Protein AF-A0A372KIS3-F1 (afdb_monomer)

Secondary structure (DSSP, 8-state):
------------SSSSSTTTTSHHHHHHHHHHSSS-SHHHHHHH--BTT-BHHHHHHHH-S-SEEE--HHHHHHHHHHHHT-TTSHHHHHHHHSSTTTT--B-TT-S--SS---EEEEEE-GGGTT-EEEEEEETTEEEEEEEES----HHHHTTSTTGGGG--

Sequence (164 aa):
MFGNRKFIVSVSTCLVFILLIACSTEENLRRTTSNLTVTSIHDTVIARKTSVKKLKELYGEPYKIETDSQKAIDLFNEINNDEGSINTVLEDNTDYWDTLKVDYSSPIKGLDFEGYYEYRGKGLAGMRVYFFIIKDTVRSYWFYGDITDESVAKKDKYLRQILD

Organism: NCBI:txid2173853

Nearest PDB structures (foldseek):
  7pkn-assembly1_O  TM=3.299E-01  e=5.517E+00  Homo sapiens

Structure (mmCIF, N/CA/C/O backbone):
data_AF-A0A372KIS3-F1
#
_entry.id   AF-A0A372KIS3-F1
#
loop_
_atom_site.group_PDB
_atom_site.id
_atom_site.type_symbol
_atom_site.label_atom_id
_atom_site.label_alt_id
_atom_site.label_comp_id
_atom_site.label_asym_id
_atom_site.label_entity_id
_atom_site.label_seq_id
_atom_site.pdbx_PDB_ins_code
_atom_site.Cartn_x
_atom_site.Cartn_y
_atom_site.Cartn_z
_atom_site.occupancy
_atom_site.B_iso_or_equiv
_atom_site.auth_seq_id
_atom_site.auth_comp_id
_atom_site.auth_asym_id
_atom_site.auth_atom_id
_atom_site.pdbx_PDB_model_num
ATOM 1 N N . MET A 1 1 ? -35.915 75.141 -16.879 1.00 35.75 1 MET A N 1
ATOM 2 C CA . MET A 1 1 ? -36.628 74.667 -15.672 1.00 35.75 1 MET A CA 1
ATOM 3 C C . MET A 1 1 ? -36.637 73.141 -15.707 1.00 35.75 1 MET A C 1
ATOM 5 O O . MET A 1 1 ? -36.675 72.582 -16.792 1.00 35.75 1 MET A O 1
ATOM 9 N N . PHE A 1 2 ? -36.428 72.522 -14.548 1.00 38.22 2 PHE A N 1
ATOM 10 C CA . PHE A 1 2 ? -35.841 71.199 -14.289 1.00 38.22 2 PHE A CA 1
ATOM 11 C C . PHE A 1 2 ? -36.525 69.971 -14.919 1.00 38.22 2 PHE A C 1
ATOM 13 O O . PHE A 1 2 ? -37.739 69.948 -15.076 1.00 38.22 2 PHE A O 1
ATOM 20 N N . GLY A 1 3 ? -35.737 68.914 -15.176 1.00 33.19 3 GLY A N 1
ATOM 21 C CA . GLY A 1 3 ? -36.251 67.606 -15.607 1.00 33.19 3 GLY A CA 1
ATOM 22 C C . GLY A 1 3 ? -35.213 66.480 -15.741 1.00 33.19 3 GLY A C 1
ATOM 23 O O . GLY A 1 3 ? -35.143 65.843 -16.780 1.00 33.19 3 GLY A O 1
ATOM 24 N N . ASN A 1 4 ? -34.380 66.297 -14.712 1.00 39.66 4 ASN A N 1
ATOM 25 C CA . ASN A 1 4 ? -33.603 65.114 -14.293 1.00 39.66 4 ASN A CA 1
ATOM 26 C C . ASN A 1 4 ? -33.208 64.012 -15.307 1.00 39.66 4 ASN A C 1
ATOM 28 O O . ASN A 1 4 ? -34.003 63.176 -15.736 1.00 39.66 4 ASN A O 1
ATOM 32 N N . ARG A 1 5 ? -31.886 63.930 -15.524 1.00 41.03 5 ARG A N 1
ATOM 33 C CA . ARG A 1 5 ? -31.143 62.822 -16.143 1.00 41.03 5 ARG A CA 1
ATOM 34 C C . ARG A 1 5 ? -31.254 61.551 -15.291 1.00 41.03 5 ARG A C 1
ATOM 36 O O . ARG A 1 5 ? -31.007 61.590 -14.088 1.00 41.03 5 ARG A O 1
ATOM 43 N N . LYS A 1 6 ? -31.589 60.422 -15.922 1.00 43.06 6 LYS A N 1
ATOM 44 C CA . LYS A 1 6 ? -31.627 59.101 -15.282 1.00 43.06 6 LYS A CA 1
ATOM 45 C C . LYS A 1 6 ? -30.241 58.441 -15.311 1.00 43.06 6 LYS A C 1
ATOM 47 O O . LYS A 1 6 ? -29.663 58.276 -16.376 1.00 43.06 6 LYS A O 1
ATOM 52 N N . PHE A 1 7 ? -29.776 58.107 -14.107 1.00 37.62 7 PHE A N 1
ATOM 53 C CA . PHE A 1 7 ? -28.866 57.034 -13.682 1.00 37.62 7 PHE A CA 1
ATOM 54 C C . PHE A 1 7 ? -27.643 56.675 -14.544 1.00 37.62 7 PHE A C 1
ATOM 56 O O . PHE A 1 7 ? -27.721 55.998 -15.564 1.00 37.62 7 PHE A O 1
ATOM 63 N N . ILE A 1 8 ? -26.483 57.056 -14.007 1.00 45.38 8 ILE A N 1
ATOM 64 C CA . ILE A 1 8 ? -25.150 56.591 -14.383 1.00 45.38 8 ILE A CA 1
ATOM 65 C C . ILE A 1 8 ? -24.955 55.154 -13.869 1.00 45.38 8 ILE A C 1
ATOM 67 O O . ILE A 1 8 ? -25.034 54.899 -12.672 1.00 45.38 8 ILE A O 1
ATOM 71 N N . VAL A 1 9 ? -24.730 54.247 -14.823 1.00 39.34 9 VAL A N 1
ATOM 72 C CA . VAL A 1 9 ? -23.753 53.143 -14.839 1.00 39.34 9 VAL A CA 1
ATOM 73 C C . VAL A 1 9 ? -23.415 52.514 -13.478 1.00 39.34 9 VAL A C 1
ATOM 75 O O . VAL A 1 9 ? -22.525 52.973 -12.768 1.00 39.34 9 VAL A O 1
ATOM 78 N N . SER A 1 10 ? -24.051 51.383 -13.169 1.00 47.41 10 SER A N 1
ATOM 79 C CA . SER A 1 10 ? -23.513 50.402 -12.223 1.00 47.41 10 SER A CA 1
ATOM 80 C C . SER A 1 10 ? -22.805 49.321 -13.037 1.00 47.41 10 SER A C 1
ATOM 82 O O . SER A 1 10 ? -23.455 48.472 -13.645 1.00 47.41 10 SER A O 1
ATOM 84 N N . VAL A 1 11 ? -21.477 49.403 -13.140 1.00 48.03 11 VAL A N 1
ATOM 85 C CA . VAL A 1 11 ? -20.660 48.392 -13.818 1.00 48.03 11 VAL A CA 1
ATOM 86 C C . VAL A 1 11 ? -19.448 48.062 -12.954 1.00 48.03 11 VAL A C 1
ATOM 88 O O . VAL A 1 11 ? -18.623 48.918 -12.658 1.00 48.03 11 VAL A O 1
ATOM 91 N N . SER A 1 12 ? -19.343 46.765 -12.669 1.00 52.72 12 SER A N 1
ATOM 92 C CA . SER A 1 12 ? -18.104 46.025 -12.429 1.00 52.72 12 SER A CA 1
ATOM 93 C C . SER A 1 12 ? -17.455 46.122 -11.048 1.00 52.72 12 SER A C 1
ATOM 95 O O . SER A 1 12 ? -16.430 46.767 -10.857 1.00 52.72 12 SER A O 1
ATOM 97 N N . THR A 1 13 ? -17.973 45.321 -10.117 1.00 46.09 13 THR A N 1
ATOM 98 C CA . THR A 1 13 ? -17.210 44.809 -8.960 1.00 46.09 13 THR A CA 1
ATOM 99 C C . THR A 1 13 ? -17.552 43.346 -8.641 1.00 46.09 13 THR A C 1
ATOM 101 O O . THR A 1 13 ? -17.564 42.945 -7.485 1.00 46.09 13 THR A O 1
ATOM 104 N N . CYS A 1 14 ? -17.819 42.510 -9.656 1.00 46.06 14 CYS A N 1
ATOM 105 C CA . CYS A 1 14 ? -18.145 41.087 -9.436 1.00 46.06 14 CYS A CA 1
ATOM 106 C C . CYS A 1 14 ? -17.143 40.086 -10.041 1.00 46.06 14 CYS A C 1
ATOM 108 O O . CYS A 1 14 ? -17.378 38.885 -9.968 1.00 46.06 14 CYS A O 1
ATOM 110 N N . LEU A 1 15 ? -16.027 40.538 -10.630 1.00 46.47 15 LEU A N 1
ATOM 111 C CA . LEU A 1 15 ? -15.164 39.660 -11.440 1.00 46.47 15 LEU A CA 1
ATOM 112 C C . LEU A 1 15 ? -13.793 39.304 -10.837 1.00 46.47 15 LEU A C 1
ATOM 114 O O . LEU A 1 15 ? -12.988 38.684 -11.521 1.00 46.47 15 LEU A O 1
ATOM 118 N N . VAL A 1 16 ? -13.502 39.666 -9.581 1.00 48.50 16 VAL A N 1
ATOM 119 C CA . VAL A 1 16 ? -12.167 39.418 -8.983 1.00 48.50 16 VAL A CA 1
ATOM 120 C C . VAL A 1 16 ?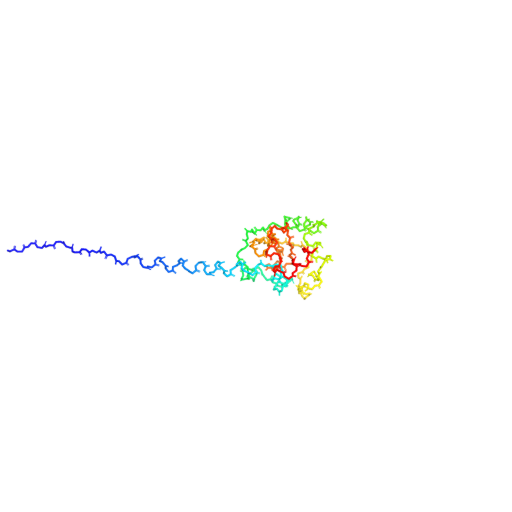 -12.166 38.282 -7.949 1.00 48.50 16 VAL A C 1
ATOM 122 O O . VAL A 1 16 ? -11.128 37.674 -7.711 1.00 48.50 16 VAL A O 1
ATOM 125 N N . PHE A 1 17 ? -13.317 37.894 -7.391 1.00 46.25 17 PHE A N 1
ATOM 126 C CA . PHE A 1 17 ? -13.359 36.851 -6.353 1.00 46.25 17 PHE A CA 1
ATOM 127 C C . PHE A 1 17 ? -13.387 35.406 -6.874 1.00 46.25 17 PHE A C 1
ATOM 129 O O . PHE A 1 17 ? -13.111 34.485 -6.111 1.00 46.25 17 PHE A O 1
ATOM 136 N N . ILE A 1 18 ? -13.663 35.181 -8.162 1.00 50.31 18 ILE A N 1
ATOM 137 C CA . ILE A 1 18 ? -13.774 33.817 -8.714 1.00 50.31 18 ILE A CA 1
ATOM 138 C C . ILE A 1 18 ? -12.390 33.221 -9.054 1.00 50.31 18 ILE A C 1
ATOM 140 O O . ILE A 1 18 ? -12.234 32.005 -9.095 1.00 50.31 18 ILE A O 1
ATOM 144 N N . LEU A 1 19 ? -11.348 34.047 -9.207 1.00 46.94 19 LEU A N 1
ATOM 145 C CA . LEU A 1 19 ? -10.011 33.581 -9.613 1.00 46.94 19 LEU A CA 1
ATOM 146 C C . LEU A 1 19 ? -9.102 33.122 -8.458 1.00 46.94 19 LEU A C 1
ATOM 148 O O . LEU A 1 19 ? -8.054 32.540 -8.720 1.00 46.94 19 LEU A O 1
ATOM 152 N N . LEU A 1 20 ? -9.488 33.317 -7.192 1.00 47.03 20 LEU A N 1
ATOM 153 C CA . LEU A 1 20 ? -8.666 32.892 -6.044 1.00 47.03 20 LEU A CA 1
ATOM 154 C C . LEU A 1 20 ? -8.993 31.485 -5.521 1.00 47.03 20 LEU A C 1
ATOM 156 O O . LEU A 1 20 ? -8.204 30.924 -4.768 1.00 47.03 20 LEU A O 1
ATOM 160 N N . ILE A 1 21 ? -10.113 30.886 -5.936 1.00 52.38 21 ILE A N 1
ATOM 161 C CA . ILE A 1 21 ? -10.495 29.534 -5.490 1.00 52.38 21 ILE A CA 1
ATOM 162 C C . ILE A 1 21 ? -9.910 28.453 -6.417 1.00 52.38 21 ILE A C 1
ATOM 164 O O . ILE A 1 21 ? -9.650 27.342 -5.970 1.00 52.38 21 ILE A O 1
ATOM 168 N N . ALA A 1 22 ? -9.617 28.782 -7.679 1.00 46.16 22 ALA A N 1
ATOM 169 C CA . ALA A 1 22 ? -9.067 27.823 -8.641 1.00 46.16 22 ALA A CA 1
ATOM 170 C C . ALA A 1 22 ? -7.580 27.484 -8.401 1.00 46.16 22 ALA A C 1
ATOM 172 O O . ALA A 1 22 ? -7.135 26.395 -8.749 1.00 46.16 22 ALA A O 1
ATOM 173 N N . CYS A 1 23 ? -6.808 28.377 -7.769 1.00 42.59 23 CYS A N 1
ATOM 174 C CA . CYS A 1 23 ? -5.367 28.164 -7.564 1.00 42.59 23 CYS A CA 1
ATOM 175 C C . CYS A 1 23 ? -5.034 27.300 -6.332 1.00 42.59 23 CYS A C 1
ATOM 177 O O . CYS A 1 23 ? -3.966 26.701 -6.268 1.00 42.59 23 CYS A O 1
ATOM 179 N N . SER A 1 24 ? -5.940 27.190 -5.355 1.00 49.22 24 SER A N 1
ATOM 180 C CA . SER A 1 24 ? -5.726 26.359 -4.158 1.00 49.22 24 SER A CA 1
ATOM 181 C C . SER A 1 24 ? -6.128 24.892 -4.356 1.00 49.22 24 SER A C 1
ATOM 183 O O . SER A 1 24 ? -5.766 24.031 -3.547 1.00 49.22 24 SER A O 1
ATOM 185 N N . THR A 1 25 ? -6.856 24.588 -5.435 1.00 47.12 25 THR A N 1
ATOM 186 C CA . THR A 1 25 ? -7.267 23.220 -5.777 1.00 47.12 25 THR A CA 1
ATOM 187 C C . THR A 1 25 ? -6.145 22.458 -6.484 1.00 47.12 25 THR A C 1
ATOM 189 O O . THR A 1 25 ? -5.926 21.290 -6.175 1.00 47.12 25 THR A O 1
ATOM 192 N N . GLU A 1 26 ? -5.369 23.113 -7.354 1.00 43.06 26 GLU A N 1
ATOM 193 C CA . GLU A 1 26 ? -4.238 22.475 -8.047 1.00 43.06 26 GLU A CA 1
ATOM 194 C C . GLU A 1 26 ? -3.027 22.218 -7.138 1.00 43.06 26 GLU A C 1
ATOM 196 O O . GLU A 1 26 ? -2.374 21.185 -7.284 1.00 43.06 26 GLU A O 1
ATOM 201 N N . GLU A 1 27 ? -2.730 23.092 -6.169 1.00 43.44 27 GLU A N 1
ATOM 202 C CA . GLU A 1 27 ? -1.625 22.862 -5.221 1.00 43.44 27 GLU A CA 1
ATOM 203 C C . GLU A 1 27 ? -1.898 21.691 -4.264 1.00 43.44 27 GLU A C 1
ATOM 205 O O . GLU A 1 27 ? -0.986 20.915 -3.962 1.00 43.44 27 GLU A O 1
ATOM 210 N N . ASN A 1 28 ? -3.151 21.506 -3.833 1.00 40.78 28 ASN A N 1
ATOM 211 C CA . ASN A 1 28 ? -3.536 20.338 -3.037 1.00 40.78 28 ASN A CA 1
ATOM 212 C C . ASN A 1 28 ? -3.557 19.049 -3.871 1.00 40.78 28 ASN A C 1
ATOM 214 O O . ASN A 1 28 ? -3.139 18.009 -3.362 1.00 40.78 28 ASN A O 1
ATOM 218 N N . LEU A 1 29 ? -3.950 19.112 -5.151 1.00 42.53 29 LEU A N 1
ATOM 219 C CA . LEU A 1 29 ? -3.876 17.969 -6.072 1.00 42.53 29 LEU A CA 1
ATOM 220 C C . LEU A 1 29 ? -2.423 17.578 -6.403 1.00 42.53 29 LEU A C 1
ATOM 222 O O . LEU A 1 29 ? -2.093 16.397 -6.491 1.00 42.53 29 LEU A O 1
ATOM 226 N N . ARG A 1 30 ? -1.521 18.558 -6.562 1.00 39.06 30 ARG A N 1
ATOM 227 C CA . ARG A 1 30 ? -0.096 18.309 -6.851 1.00 39.06 30 ARG A CA 1
ATOM 228 C C . ARG A 1 30 ? 0.667 17.722 -5.667 1.00 39.06 30 ARG A C 1
ATOM 230 O O . ARG A 1 30 ? 1.608 16.965 -5.894 1.00 39.06 30 ARG A O 1
ATOM 237 N N . ARG A 1 31 ? 0.272 18.027 -4.425 1.00 39.72 31 ARG A N 1
ATOM 238 C CA . ARG A 1 31 ? 0.863 17.408 -3.224 1.00 39.72 31 ARG A CA 1
ATOM 239 C C . ARG A 1 31 ? 0.395 15.972 -2.979 1.00 39.72 31 ARG A C 1
ATOM 241 O O . ARG A 1 31 ? 1.108 15.228 -2.318 1.00 39.72 31 ARG A O 1
ATOM 248 N N . THR A 1 32 ? -0.761 15.563 -3.501 1.00 42.91 32 THR A N 1
ATOM 249 C CA . THR A 1 32 ? -1.382 14.277 -3.135 1.00 42.91 32 THR A CA 1
ATOM 250 C C . THR A 1 32 ? -0.938 13.083 -3.983 1.00 42.91 32 THR A C 1
ATOM 252 O O . THR A 1 32 ? -1.065 11.954 -3.528 1.00 42.91 32 THR A O 1
ATOM 255 N N . THR A 1 33 ? -0.327 13.278 -5.159 1.00 49.28 33 THR A N 1
ATOM 256 C CA . THR A 1 33 ? 0.113 12.146 -6.008 1.00 49.28 33 THR A CA 1
ATOM 257 C C . THR A 1 33 ? 1.614 11.856 -5.999 1.00 49.28 33 THR A C 1
ATOM 259 O O . THR A 1 33 ? 2.018 10.833 -6.546 1.00 49.28 33 THR A O 1
ATOM 262 N N . SER A 1 34 ? 2.462 12.720 -5.423 1.00 59.69 34 SER A N 1
ATOM 263 C CA . SER A 1 34 ? 3.922 12.507 -5.464 1.00 59.69 34 SER A CA 1
ATOM 264 C C . SER A 1 34 ? 4.417 11.441 -4.489 1.00 59.69 34 SER A C 1
ATOM 266 O O . SER A 1 34 ? 5.495 10.898 -4.699 1.00 59.69 34 SER A O 1
ATOM 268 N N . ASN A 1 35 ? 3.648 11.149 -3.437 1.00 86.31 35 ASN A N 1
ATOM 269 C CA . ASN A 1 35 ? 4.088 10.266 -2.357 1.00 86.31 35 ASN A CA 1
ATOM 270 C C . ASN A 1 35 ? 3.499 8.855 -2.447 1.00 86.31 35 ASN A C 1
ATOM 272 O O . ASN A 1 35 ? 3.941 7.987 -1.713 1.00 86.31 35 ASN A O 1
ATOM 276 N N . LEU A 1 36 ? 2.523 8.583 -3.317 1.00 95.88 36 LEU A N 1
ATOM 277 C CA . LEU A 1 36 ? 1.992 7.227 -3.476 1.00 95.88 36 LEU A CA 1
ATOM 278 C C . LEU A 1 36 ? 2.949 6.388 -4.341 1.00 95.88 36 LEU A C 1
ATOM 280 O O . LEU A 1 36 ? 2.765 6.272 -5.553 1.00 95.88 36 LEU A O 1
ATOM 284 N N . THR A 1 37 ? 3.982 5.840 -3.707 1.00 97.31 37 THR A N 1
ATOM 285 C CA . THR A 1 37 ? 4.947 4.906 -4.305 1.00 97.31 37 THR A CA 1
ATOM 286 C C . THR A 1 37 ? 5.102 3.669 -3.424 1.00 97.31 37 THR A C 1
ATOM 288 O O . THR A 1 37 ? 4.746 3.694 -2.243 1.00 97.31 37 THR A O 1
ATOM 291 N N . VAL A 1 38 ? 5.670 2.597 -3.976 1.00 97.25 38 VAL A N 1
ATOM 292 C CA . VAL A 1 38 ? 5.909 1.334 -3.256 1.00 97.25 38 VAL A CA 1
ATOM 293 C C . VAL A 1 38 ? 6.797 1.559 -2.030 1.00 97.25 38 VAL A C 1
ATOM 295 O O . VAL A 1 38 ? 6.460 1.117 -0.929 1.00 97.25 38 VAL A O 1
ATOM 298 N N . THR A 1 39 ? 7.868 2.342 -2.190 1.00 97.25 39 THR A N 1
ATOM 299 C CA . THR A 1 39 ? 8.767 2.736 -1.093 1.00 97.25 39 THR A CA 1
ATOM 300 C C . THR A 1 39 ? 8.061 3.574 -0.030 1.00 97.25 39 THR A C 1
ATOM 302 O O . THR A 1 39 ? 8.198 3.310 1.160 1.00 97.25 39 THR A O 1
ATOM 305 N N . SER A 1 40 ? 7.278 4.582 -0.422 1.00 97.31 40 SER A N 1
ATOM 306 C CA . SER A 1 40 ? 6.610 5.433 0.568 1.00 97.31 40 SER A CA 1
ATOM 307 C C . SER A 1 40 ? 5.558 4.671 1.375 1.00 97.31 40 SER A C 1
ATOM 309 O O . SER A 1 40 ? 5.417 4.918 2.575 1.00 97.31 40 SER A O 1
ATOM 311 N N . ILE A 1 41 ? 4.839 3.736 0.746 1.00 97.81 41 ILE A N 1
ATOM 312 C CA . ILE A 1 41 ? 3.882 2.857 1.431 1.00 97.81 41 ILE A CA 1
ATOM 313 C C . ILE A 1 41 ? 4.602 2.019 2.482 1.00 97.81 41 ILE A C 1
ATOM 315 O O . ILE A 1 41 ? 4.207 2.052 3.648 1.00 97.81 41 ILE A O 1
ATOM 319 N N . HIS A 1 42 ? 5.705 1.378 2.100 1.00 97.56 42 HIS A N 1
ATOM 320 C CA . HIS A 1 42 ? 6.546 0.614 3.016 1.00 97.56 42 HIS A CA 1
ATOM 321 C C . HIS A 1 42 ? 7.029 1.455 4.211 1.00 97.56 42 HIS A C 1
ATOM 323 O O . HIS A 1 42 ? 6.956 1.047 5.372 1.00 97.56 42 HIS A O 1
ATOM 329 N N . ASP A 1 43 ? 7.487 2.677 3.939 1.00 96.81 43 ASP A N 1
ATOM 330 C CA . ASP A 1 43 ? 8.100 3.520 4.958 1.00 96.81 43 ASP A CA 1
ATOM 331 C C . ASP A 1 43 ? 7.090 4.154 5.919 1.00 96.81 43 ASP A C 1
ATOM 333 O O . ASP A 1 43 ? 7.452 4.475 7.057 1.00 96.81 43 ASP A O 1
ATOM 337 N N . THR A 1 44 ? 5.839 4.347 5.505 1.00 96.56 44 THR A N 1
ATOM 338 C CA . THR A 1 44 ? 4.872 5.152 6.271 1.00 96.56 44 THR A CA 1
ATOM 339 C C . THR A 1 44 ? 3.656 4.379 6.772 1.00 96.56 44 THR A C 1
ATOM 341 O O . THR A 1 44 ? 3.083 4.766 7.796 1.00 96.56 44 THR A O 1
ATOM 344 N N . VAL A 1 45 ? 3.263 3.284 6.117 1.00 97.62 45 VAL A N 1
ATOM 345 C CA . VAL A 1 45 ? 2.117 2.475 6.540 1.00 97.62 45 VAL A CA 1
ATOM 346 C C . VAL A 1 45 ? 2.580 1.420 7.537 1.00 97.62 45 VAL A C 1
ATOM 348 O O . VAL A 1 45 ? 3.393 0.555 7.229 1.00 97.62 45 VAL A O 1
ATOM 351 N N . ILE A 1 46 ? 2.025 1.477 8.747 1.00 97.31 46 ILE A N 1
ATOM 352 C CA . ILE A 1 46 ? 2.233 0.482 9.793 1.00 97.31 46 ILE A CA 1
ATOM 353 C C . ILE A 1 46 ? 0.983 -0.395 9.834 1.00 97.31 46 ILE A C 1
ATOM 355 O O . ILE A 1 46 ? -0.092 0.055 10.252 1.00 97.31 46 ILE A O 1
ATOM 359 N N . ALA A 1 47 ? 1.110 -1.647 9.403 1.00 94.81 47 ALA A N 1
ATOM 360 C CA . ALA A 1 47 ? 0.008 -2.595 9.435 1.00 94.81 47 ALA A CA 1
ATOM 361 C C . ALA A 1 47 ? -0.512 -2.761 10.872 1.00 94.81 47 ALA A C 1
ATOM 363 O O . ALA A 1 47 ? 0.254 -2.808 11.835 1.00 94.81 47 ALA A O 1
ATOM 364 N N . ARG A 1 48 ? -1.836 -2.856 11.003 1.00 94.75 48 ARG A N 1
ATOM 365 C CA . ARG A 1 48 ? -2.613 -2.920 12.252 1.00 94.75 48 ARG A CA 1
ATOM 366 C C . ARG A 1 48 ? -2.586 -1.651 13.114 1.00 94.75 48 ARG A C 1
ATOM 368 O O . ARG A 1 48 ? -3.073 -1.702 14.245 1.00 94.75 48 ARG A O 1
ATOM 375 N N . LYS A 1 49 ? -2.073 -0.532 12.582 1.00 95.69 49 LYS A N 1
ATOM 376 C CA . LYS A 1 49 ? -2.009 0.768 13.274 1.00 95.69 49 LYS A CA 1
ATOM 377 C C . LYS A 1 49 ? -2.408 1.969 12.419 1.00 95.69 49 LYS A C 1
ATOM 379 O O . LYS A 1 49 ? -3.054 2.881 12.929 1.00 95.69 49 LYS A O 1
ATOM 384 N N . THR A 1 50 ? -2.014 2.019 11.148 1.00 97.50 50 THR A N 1
ATOM 385 C CA . THR A 1 50 ? -2.358 3.148 10.274 1.00 97.50 50 THR A CA 1
ATOM 386 C C . THR A 1 50 ? -3.863 3.179 10.030 1.00 97.50 50 THR A C 1
ATOM 388 O O . THR A 1 50 ? -4.413 2.231 9.477 1.00 97.50 50 THR A O 1
ATOM 391 N N . SER A 1 51 ? -4.529 4.265 10.424 1.00 98.00 51 SER A N 1
ATOM 392 C CA . SER A 1 51 ? -5.964 4.436 10.189 1.00 98.00 51 SER A CA 1
ATOM 393 C C . SER A 1 51 ? -6.274 4.816 8.742 1.00 98.00 51 SER A C 1
ATOM 395 O O . SER A 1 51 ? -5.429 5.376 8.037 1.00 98.00 51 SER A O 1
ATOM 397 N N . VAL A 1 52 ? -7.514 4.600 8.310 1.00 98.00 52 VAL A N 1
ATOM 398 C CA . VAL A 1 52 ? -8.018 5.074 7.012 1.00 98.00 52 VAL A CA 1
ATOM 399 C C . VAL A 1 52 ? -7.905 6.591 6.909 1.00 98.00 52 VAL A C 1
ATOM 401 O O . VAL A 1 52 ? -7.484 7.112 5.877 1.00 98.00 52 VAL A O 1
ATOM 404 N N . LYS A 1 53 ? -8.215 7.324 7.987 1.00 98.19 53 LYS A N 1
ATOM 405 C CA . LYS A 1 53 ? -7.994 8.776 8.022 1.00 98.19 53 LYS A CA 1
ATOM 406 C C . LYS A 1 53 ? -6.535 9.112 7.708 1.00 98.19 53 LYS A C 1
ATOM 408 O O . LYS A 1 53 ? -6.277 10.004 6.903 1.00 98.19 53 LYS A O 1
ATOM 413 N N . LYS A 1 54 ? -5.582 8.383 8.301 1.00 97.69 54 LYS A N 1
ATOM 414 C CA . LYS A 1 54 ? -4.162 8.627 8.053 1.00 97.69 54 LYS A CA 1
ATOM 415 C C . LYS A 1 54 ? -3.746 8.264 6.628 1.00 97.69 54 LYS A C 1
ATOM 417 O O . LYS A 1 54 ? -2.964 9.004 6.041 1.00 97.69 54 LYS A O 1
ATOM 422 N N . LEU A 1 55 ? -4.288 7.185 6.058 1.00 96.81 55 LEU A N 1
ATOM 423 C CA . LEU A 1 55 ? -4.088 6.857 4.641 1.00 96.81 55 LEU A CA 1
ATOM 424 C C . LEU A 1 55 ? -4.518 8.013 3.735 1.00 96.81 55 LEU A C 1
ATOM 426 O O . LEU A 1 55 ? -3.764 8.409 2.849 1.00 96.81 55 LEU A O 1
ATOM 430 N N . LYS A 1 56 ? -5.690 8.600 4.000 1.00 96.75 56 LYS A N 1
ATOM 431 C CA . LYS A 1 56 ? -6.197 9.736 3.224 1.00 96.75 56 LYS A CA 1
ATOM 432 C C . LYS A 1 56 ? -5.336 10.987 3.360 1.00 96.75 56 LYS A C 1
ATOM 434 O O . LYS A 1 56 ? -5.121 11.693 2.382 1.00 96.75 56 LYS A O 1
ATOM 439 N N . GLU A 1 57 ? -4.798 11.249 4.550 1.00 95.88 57 GLU A N 1
ATOM 440 C CA . GLU A 1 57 ? -3.832 12.337 4.754 1.00 95.88 57 GLU A CA 1
ATOM 441 C C . GLU A 1 57 ? -2.529 12.124 3.968 1.00 95.88 57 GLU A C 1
ATOM 443 O O . GLU A 1 57 ? -1.938 13.093 3.498 1.00 95.88 57 GLU A O 1
ATOM 448 N N . LEU A 1 58 ? -2.062 10.876 3.851 1.00 94.56 58 LEU A N 1
ATOM 449 C CA . LEU A 1 58 ? -0.811 10.541 3.165 1.00 94.56 58 LEU A CA 1
ATOM 450 C C . LEU A 1 58 ? -0.956 10.555 1.638 1.00 94.56 58 LEU A C 1
ATOM 452 O O . LEU A 1 58 ? -0.053 11.029 0.948 1.00 94.56 58 LEU A O 1
ATOM 456 N N . TYR A 1 59 ? -2.070 10.032 1.122 1.00 95.31 59 TYR A N 1
ATOM 457 C CA . TYR A 1 59 ? -2.211 9.682 -0.296 1.00 95.31 59 TYR A CA 1
ATOM 458 C C . TYR A 1 59 ? -3.439 10.285 -0.986 1.00 95.31 59 TYR A C 1
ATOM 460 O O . TYR A 1 59 ? -3.662 10.035 -2.167 1.00 95.31 59 TYR A O 1
ATOM 468 N N . GLY A 1 60 ? -4.238 11.082 -0.276 1.00 94.81 60 GLY A N 1
ATOM 469 C CA . GLY A 1 60 ? -5.499 11.615 -0.785 1.00 94.81 60 GLY A CA 1
ATOM 470 C C . GLY A 1 60 ? -6.643 10.599 -0.743 1.00 94.81 60 GLY A C 1
ATOM 471 O O . GLY A 1 60 ? -6.585 9.574 -0.059 1.00 94.81 60 GLY A O 1
ATOM 472 N N . GLU A 1 61 ? -7.723 10.896 -1.461 1.00 96.19 61 GLU A N 1
ATOM 473 C CA . GLU A 1 61 ? -8.875 9.995 -1.527 1.00 96.19 61 GLU A CA 1
ATOM 474 C C . GLU A 1 61 ? -8.560 8.739 -2.363 1.00 96.19 61 GLU A C 1
ATOM 476 O O . GLU A 1 61 ? -7.872 8.833 -3.384 1.00 96.19 61 GLU A O 1
ATOM 481 N N . PRO A 1 62 ? -9.060 7.561 -1.951 1.00 97.50 62 PRO A N 1
ATOM 482 C CA . PRO A 1 62 ? -8.923 6.334 -2.724 1.00 97.50 62 PRO A CA 1
ATOM 483 C C . PRO A 1 62 ? -9.670 6.446 -4.054 1.00 97.50 62 PRO A C 1
ATOM 485 O O . PRO A 1 62 ? -10.685 7.132 -4.174 1.00 97.50 62 PRO A O 1
ATOM 488 N N . TYR A 1 63 ? -9.206 5.690 -5.043 1.00 97.62 63 TYR A N 1
ATOM 489 C CA . TYR A 1 63 ? -9.906 5.531 -6.312 1.00 97.62 63 TYR A CA 1
ATOM 490 C C . TYR A 1 63 ? -11.226 4.766 -6.139 1.00 97.62 63 TYR A C 1
ATOM 492 O O . TYR A 1 63 ? -12.237 5.122 -6.742 1.00 97.62 63 TYR A O 1
ATOM 500 N N . LYS A 1 64 ? -11.220 3.718 -5.307 1.00 98.31 64 LYS A N 1
ATOM 501 C CA . LYS A 1 64 ? -12.407 2.925 -4.973 1.00 98.31 64 LYS A CA 1
ATOM 502 C C . LYS A 1 64 ? -12.402 2.583 -3.486 1.00 98.31 64 LYS A C 1
ATOM 504 O O . LYS A 1 64 ? -11.368 2.212 -2.936 1.00 98.31 64 LYS A O 1
ATOM 509 N N . ILE A 1 65 ? -13.576 2.666 -2.869 1.00 98.44 65 ILE A N 1
ATOM 510 C CA . ILE A 1 65 ? -13.854 2.095 -1.550 1.00 98.44 65 ILE A CA 1
ATOM 511 C C . ILE A 1 65 ? -14.830 0.942 -1.764 1.00 98.44 65 ILE A C 1
ATOM 513 O O . ILE A 1 65 ? -15.900 1.140 -2.338 1.00 98.44 65 ILE A O 1
ATOM 517 N N . GLU A 1 66 ? -14.451 -0.254 -1.334 1.00 98.44 66 GLU A N 1
ATOM 518 C CA . GLU A 1 66 ? -15.343 -1.408 -1.240 1.00 98.44 66 GLU A CA 1
ATOM 519 C C . GLU A 1 66 ? -15.575 -1.701 0.241 1.00 98.44 66 GLU A C 1
ATOM 521 O O . GLU A 1 66 ? -14.614 -1.809 0.998 1.00 98.44 66 GLU A O 1
ATOM 526 N N . THR A 1 67 ? -16.836 -1.810 0.648 1.00 97.94 67 THR A N 1
ATOM 527 C CA . THR A 1 67 ? -17.241 -2.043 2.048 1.00 97.94 67 THR A CA 1
ATOM 528 C C . THR A 1 67 ? -17.880 -3.417 2.247 1.00 97.94 67 THR A C 1
ATOM 530 O O . THR A 1 67 ? -18.519 -3.668 3.264 1.00 97.94 67 THR A O 1
ATOM 533 N N . ASP A 1 68 ? -17.800 -4.275 1.233 1.00 98.00 68 ASP A N 1
ATOM 534 C CA . ASP A 1 68 ? -18.253 -5.656 1.295 1.00 98.00 68 ASP A CA 1
ATOM 535 C C . ASP A 1 68 ? -17.095 -6.543 1.766 1.00 98.00 68 ASP A C 1
ATOM 537 O O . ASP A 1 68 ? -16.042 -6.615 1.121 1.00 98.00 68 ASP A O 1
ATOM 541 N N . SER A 1 69 ? -17.294 -7.210 2.903 1.00 97.00 69 SER A N 1
ATOM 542 C CA . SER A 1 69 ? -16.284 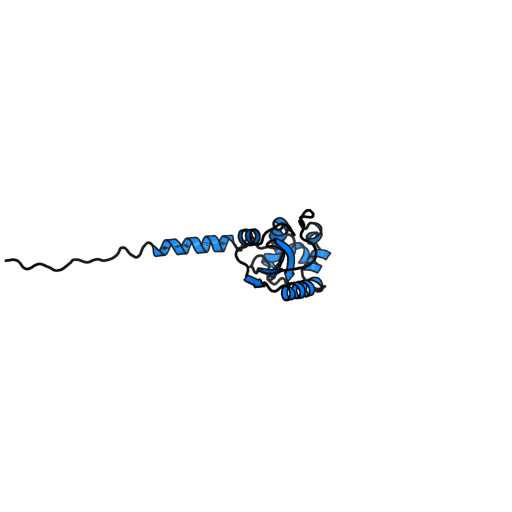-8.064 3.524 1.00 97.00 69 SER A CA 1
ATOM 543 C C . SER A 1 69 ? -15.926 -9.269 2.661 1.00 97.00 69 SER A C 1
ATOM 545 O O . SER A 1 69 ? -14.753 -9.622 2.562 1.00 97.00 69 SER A O 1
ATOM 547 N N . GLN A 1 70 ? -16.910 -9.885 2.000 1.00 96.88 70 GLN A N 1
ATOM 548 C CA . GLN A 1 70 ? -16.673 -11.071 1.185 1.00 96.88 70 GLN A CA 1
ATOM 549 C C . GLN A 1 70 ? -15.852 -10.712 -0.048 1.00 96.88 70 GLN A C 1
ATOM 551 O O . GLN A 1 70 ? -14.852 -11.366 -0.318 1.00 96.88 70 GLN A O 1
ATOM 556 N N . LYS A 1 71 ? -16.184 -9.611 -0.730 1.00 97.81 71 LYS A N 1
ATOM 557 C CA . LYS A 1 71 ? -15.373 -9.136 -1.862 1.00 97.81 71 LYS A CA 1
ATOM 558 C C . LYS A 1 71 ? -13.945 -8.783 -1.459 1.00 97.81 71 LYS A C 1
ATOM 560 O O . LYS A 1 71 ? -13.029 -8.964 -2.255 1.00 97.81 71 LYS A O 1
ATOM 565 N N . ALA A 1 72 ? -13.744 -8.254 -0.252 1.00 98.00 72 ALA A N 1
ATOM 566 C CA . ALA A 1 72 ? -12.407 -7.971 0.253 1.00 98.00 72 ALA A CA 1
ATOM 567 C C . ALA A 1 72 ? -11.614 -9.254 0.528 1.00 98.00 72 ALA A C 1
ATOM 569 O O . ALA A 1 72 ? -10.442 -9.324 0.171 1.00 98.00 72 ALA A O 1
ATOM 570 N N . ILE A 1 73 ? -12.247 -10.273 1.111 1.00 96.56 73 ILE A N 1
ATOM 571 C CA . ILE A 1 73 ? -11.633 -11.590 1.322 1.00 96.56 73 ILE A CA 1
ATOM 572 C C . ILE A 1 73 ? -11.308 -12.257 -0.019 1.00 96.56 73 ILE A C 1
ATOM 574 O O . ILE A 1 73 ? -10.197 -12.751 -0.195 1.00 96.56 73 ILE A O 1
ATOM 578 N N . ASP A 1 74 ? -12.240 -12.231 -0.972 1.00 96.94 74 ASP A N 1
ATOM 579 C CA . ASP A 1 74 ? -12.059 -12.827 -2.295 1.00 96.94 74 ASP A CA 1
ATOM 580 C C . ASP A 1 74 ? -10.888 -12.171 -3.034 1.00 96.94 74 ASP A C 1
ATOM 582 O O . ASP A 1 74 ? -9.991 -12.871 -3.497 1.00 96.94 74 ASP A O 1
ATOM 586 N N . LEU A 1 75 ? -10.836 -10.833 -3.060 1.00 97.38 75 LEU A N 1
ATOM 587 C CA . LEU A 1 75 ? -9.733 -10.096 -3.679 1.00 97.38 75 LEU A CA 1
ATOM 588 C C . LEU A 1 75 ? -8.400 -10.340 -2.961 1.00 97.38 75 LEU A C 1
ATOM 590 O O . LEU A 1 75 ? -7.369 -10.480 -3.610 1.00 97.38 75 LEU A O 1
ATOM 594 N N . PHE A 1 76 ? -8.393 -10.392 -1.626 1.00 96.38 76 PHE A N 1
ATOM 595 C CA . PHE A 1 76 ? -7.177 -10.712 -0.878 1.00 96.38 76 PHE A CA 1
ATOM 596 C C . PHE A 1 76 ? -6.641 -12.089 -1.271 1.00 96.38 76 PHE A C 1
ATOM 598 O O . PHE A 1 76 ? -5.451 -12.225 -1.534 1.00 96.38 76 PHE A O 1
ATOM 605 N N . ASN A 1 77 ? -7.515 -13.095 -1.330 1.00 95.38 77 ASN A N 1
ATOM 606 C CA . ASN A 1 77 ? -7.134 -14.454 -1.698 1.00 95.38 77 ASN A CA 1
ATOM 607 C C . ASN A 1 77 ? -6.695 -14.550 -3.163 1.00 95.38 77 ASN A C 1
ATOM 609 O O . ASN A 1 77 ? -5.764 -15.291 -3.453 1.00 95.38 77 ASN A O 1
ATOM 613 N N . GLU A 1 78 ? -7.338 -13.814 -4.073 1.00 95.44 78 GLU A N 1
ATOM 614 C CA . GLU A 1 78 ? -6.914 -13.720 -5.474 1.00 95.44 78 GLU A CA 1
ATOM 615 C C . GLU A 1 78 ? -5.468 -13.226 -5.565 1.00 95.44 78 GLU A C 1
ATOM 617 O O . GLU A 1 78 ? -4.628 -13.903 -6.146 1.00 95.44 78 GLU A O 1
ATOM 622 N N . ILE A 1 79 ? -5.162 -12.090 -4.930 1.00 95.12 79 ILE A N 1
ATOM 623 C CA . ILE A 1 79 ? -3.827 -11.483 -4.992 1.00 95.12 79 ILE A CA 1
ATOM 624 C C . ILE A 1 79 ? -2.788 -12.348 -4.267 1.00 95.12 79 ILE A C 1
ATOM 626 O O . ILE A 1 79 ? -1.685 -12.536 -4.766 1.00 95.12 79 ILE A O 1
ATOM 630 N N . ASN A 1 80 ? -3.125 -12.881 -3.090 1.00 91.75 80 ASN A N 1
ATOM 631 C CA . ASN A 1 80 ? -2.193 -13.656 -2.266 1.00 91.75 80 ASN A CA 1
ATOM 632 C C . ASN A 1 80 ? -1.820 -15.010 -2.892 1.00 91.75 80 ASN A C 1
ATOM 634 O O . ASN A 1 80 ? -0.784 -15.567 -2.549 1.00 91.75 80 ASN A O 1
ATOM 638 N N . ASN A 1 81 ? -2.668 -15.560 -3.764 1.00 93.81 81 ASN A N 1
ATOM 639 C CA . ASN A 1 81 ? -2.412 -16.834 -4.439 1.00 93.81 81 ASN A CA 1
ATOM 640 C C . ASN A 1 81 ? -1.843 -16.655 -5.857 1.00 93.81 81 ASN A C 1
ATOM 642 O O . ASN A 1 81 ? -1.666 -17.643 -6.568 1.00 93.81 81 ASN A O 1
ATOM 646 N N . ASP A 1 82 ? -1.582 -15.418 -6.285 1.00 92.62 82 ASP A N 1
ATOM 647 C CA . ASP A 1 82 ? -0.959 -15.129 -7.573 1.00 92.62 82 ASP A CA 1
ATOM 648 C C . ASP A 1 82 ? 0.573 -15.177 -7.452 1.00 92.62 82 ASP A C 1
ATOM 650 O O . ASP A 1 82 ? 1.232 -14.174 -7.166 1.00 92.62 82 ASP A O 1
ATOM 654 N N . GLU A 1 83 ? 1.130 -16.370 -7.685 1.00 88.19 83 GLU A N 1
ATOM 655 C CA . GLU A 1 83 ? 2.576 -16.651 -7.675 1.00 88.19 83 GLU A CA 1
ATOM 656 C C . GLU A 1 83 ? 3.356 -15.886 -8.764 1.00 88.19 83 GLU A C 1
ATOM 658 O O . GLU A 1 83 ? 4.580 -15.806 -8.705 1.00 88.19 83 GLU A O 1
ATOM 663 N N . GLY A 1 84 ? 2.674 -15.329 -9.771 1.00 89.00 84 GLY A N 1
ATOM 664 C CA . GLY A 1 84 ? 3.287 -14.484 -10.799 1.00 89.00 84 GLY A CA 1
ATOM 665 C C . GLY A 1 84 ? 3.223 -12.992 -10.478 1.00 89.00 84 GLY A C 1
ATOM 666 O O . GLY A 1 84 ? 3.687 -12.176 -11.277 1.00 89.00 84 GLY A O 1
ATOM 667 N N . SER A 1 85 ? 2.624 -12.616 -9.345 1.00 92.81 85 SER A N 1
ATOM 668 C CA . SER A 1 85 ? 2.351 -11.218 -9.040 1.00 92.81 85 SER A CA 1
ATOM 669 C C . SER A 1 85 ? 3.618 -10.438 -8.698 1.00 92.81 85 SER A C 1
ATOM 671 O O . SER A 1 85 ? 4.624 -10.966 -8.219 1.00 92.81 85 SER A O 1
ATOM 673 N N . ILE A 1 86 ? 3.518 -9.115 -8.827 1.00 95.31 86 ILE A N 1
ATOM 674 C CA . ILE A 1 86 ? 4.530 -8.179 -8.332 1.00 95.31 86 ILE A CA 1
ATOM 675 C C . ILE A 1 86 ? 4.922 -8.440 -6.868 1.00 95.31 86 ILE A C 1
ATOM 677 O O . ILE A 1 86 ? 6.052 -8.165 -6.477 1.00 95.31 86 ILE A O 1
ATOM 681 N N . ASN A 1 87 ? 4.014 -8.967 -6.044 1.00 96.38 87 ASN A N 1
ATOM 682 C CA . ASN A 1 87 ? 4.294 -9.189 -4.631 1.00 96.38 87 ASN A CA 1
ATOM 683 C C . ASN A 1 87 ? 5.261 -10.354 -4.421 1.00 96.38 87 ASN A C 1
ATOM 685 O O . ASN A 1 87 ? 6.143 -10.225 -3.577 1.00 96.38 87 ASN A O 1
ATOM 689 N N . THR A 1 88 ? 5.145 -11.416 -5.222 1.00 94.81 88 THR A N 1
ATOM 690 C CA . THR A 1 88 ? 6.109 -12.524 -5.252 1.00 94.81 88 THR A CA 1
ATOM 691 C C . THR A 1 88 ? 7.459 -12.039 -5.765 1.00 94.81 88 THR A C 1
ATOM 693 O O . THR A 1 88 ? 8.485 -12.284 -5.145 1.00 94.81 88 THR A O 1
ATOM 696 N N . VAL A 1 89 ? 7.472 -11.231 -6.829 1.00 94.81 89 VAL A N 1
ATOM 697 C CA . VAL A 1 89 ? 8.723 -10.655 -7.349 1.00 94.81 89 VAL A CA 1
ATOM 698 C C . VAL A 1 89 ? 9.410 -9.764 -6.303 1.00 94.81 89 VAL A C 1
ATOM 700 O O . VAL A 1 89 ? 10.632 -9.810 -6.163 1.00 94.81 89 VAL A O 1
ATOM 703 N N . LEU A 1 90 ? 8.645 -8.971 -5.544 1.00 95.75 90 LEU A N 1
ATOM 704 C CA . LEU A 1 90 ? 9.163 -8.184 -4.422 1.00 95.75 90 LEU A CA 1
ATOM 705 C C . LEU A 1 90 ? 9.706 -9.069 -3.291 1.00 95.75 90 LEU A C 1
ATOM 707 O O . LEU A 1 90 ? 10.715 -8.698 -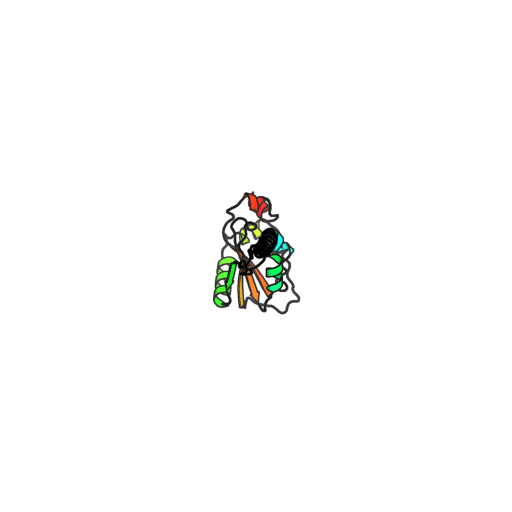2.698 1.00 95.75 90 LEU A O 1
ATOM 711 N N . GLU A 1 91 ? 9.060 -10.197 -2.995 1.00 94.62 91 GLU A N 1
ATOM 712 C CA . GLU A 1 91 ? 9.508 -11.171 -1.990 1.00 94.62 91 GLU A CA 1
ATOM 713 C C . GLU A 1 91 ? 10.838 -11.819 -2.380 1.00 94.62 91 GLU A C 1
ATOM 715 O O . GLU A 1 91 ? 11.782 -11.808 -1.596 1.00 94.62 91 GLU A O 1
ATOM 720 N N . ASP A 1 92 ? 10.943 -12.305 -3.615 1.00 94.62 92 ASP A N 1
ATOM 721 C CA . ASP A 1 92 ? 12.104 -13.069 -4.075 1.00 94.62 92 ASP A CA 1
ATOM 722 C C . ASP A 1 92 ? 13.366 -12.212 -4.249 1.00 94.62 92 ASP A C 1
ATOM 724 O O . ASP A 1 92 ? 14.488 -12.712 -4.154 1.00 94.62 92 ASP A O 1
ATOM 728 N N . ASN A 1 93 ? 13.195 -10.918 -4.531 1.00 95.12 93 ASN A N 1
ATOM 729 C CA . ASN A 1 93 ? 14.290 -10.049 -4.968 1.00 95.12 93 ASN A CA 1
ATOM 730 C C . ASN A 1 93 ? 14.593 -8.897 -4.002 1.00 95.12 93 ASN A C 1
ATOM 732 O O . ASN A 1 93 ? 15.560 -8.163 -4.214 1.00 95.12 93 ASN A O 1
ATOM 736 N N . THR A 1 94 ? 13.783 -8.686 -2.958 1.00 95.88 94 THR A N 1
ATOM 737 C CA . THR A 1 94 ? 13.963 -7.560 -2.030 1.00 95.88 94 THR A CA 1
ATOM 738 C C . THR A 1 94 ? 13.607 -7.926 -0.592 1.00 95.88 94 THR A C 1
ATOM 740 O O . THR A 1 94 ? 12.916 -8.898 -0.325 1.00 95.88 94 THR A O 1
ATOM 743 N N . ASP A 1 95 ? 14.007 -7.082 0.357 1.00 95.38 95 ASP A N 1
ATOM 744 C CA . AS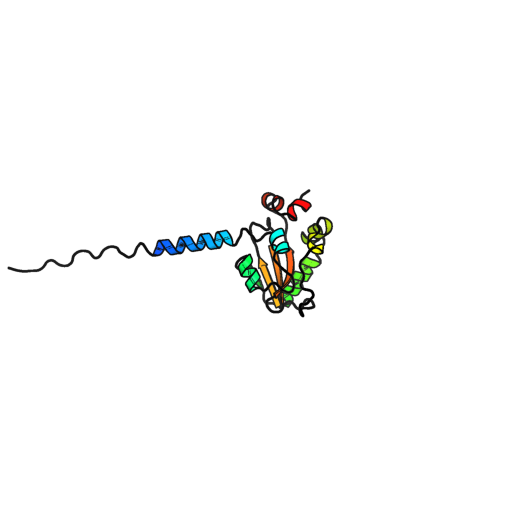P A 1 95 ? 13.635 -7.196 1.770 1.00 95.38 95 ASP A CA 1
ATOM 745 C C . ASP A 1 95 ? 12.261 -6.571 2.096 1.00 95.38 95 ASP A C 1
ATOM 747 O O . ASP A 1 95 ? 11.984 -6.244 3.254 1.00 95.38 95 ASP A O 1
ATOM 751 N N . TYR A 1 96 ? 11.401 -6.345 1.091 1.00 95.81 96 TYR A N 1
ATOM 752 C CA . TYR A 1 96 ? 10.164 -5.567 1.242 1.00 95.81 96 TYR A CA 1
ATOM 753 C C . TYR A 1 96 ? 9.238 -6.126 2.324 1.00 95.81 96 TYR A C 1
ATOM 755 O O . TYR A 1 96 ? 8.819 -5.400 3.226 1.00 95.81 96 TYR A O 1
ATOM 763 N N . TRP A 1 97 ? 8.908 -7.415 2.248 1.00 94.50 97 TRP A N 1
ATOM 764 C CA . TRP A 1 97 ? 7.979 -8.035 3.194 1.00 94.50 97 TRP A CA 1
ATOM 765 C C . TRP A 1 97 ? 8.644 -8.332 4.540 1.00 94.50 97 TRP A C 1
ATOM 767 O O . TRP A 1 97 ? 8.004 -8.178 5.582 1.00 94.50 97 TRP A O 1
ATOM 777 N N . ASP A 1 98 ? 9.942 -8.641 4.531 1.00 94.38 98 ASP A N 1
ATOM 778 C CA . ASP A 1 98 ? 10.741 -8.901 5.733 1.00 94.38 98 ASP A CA 1
ATOM 779 C C . ASP A 1 98 ? 10.895 -7.666 6.628 1.00 94.38 98 ASP A C 1
ATOM 781 O O . ASP A 1 98 ? 10.971 -7.773 7.855 1.00 94.38 98 ASP A O 1
ATOM 785 N N . THR A 1 99 ? 10.930 -6.475 6.026 1.00 94.75 99 THR A N 1
ATOM 786 C CA . THR A 1 99 ? 11.124 -5.202 6.739 1.00 94.75 99 THR A CA 1
ATOM 787 C C . THR A 1 99 ? 9.832 -4.412 6.953 1.00 94.75 99 THR A C 1
ATOM 789 O O . THR A 1 99 ? 9.857 -3.290 7.479 1.00 94.75 99 THR A O 1
ATOM 792 N N . LEU A 1 100 ? 8.686 -5.025 6.638 1.00 93.94 100 LEU A N 1
ATOM 793 C CA . LEU A 1 100 ? 7.375 -4.406 6.764 1.00 93.94 100 LEU A CA 1
ATOM 794 C C . LEU A 1 100 ? 7.060 -4.035 8.221 1.00 93.94 100 LEU A C 1
ATOM 796 O O . LEU A 1 100 ? 7.182 -4.821 9.163 1.00 93.94 100 LEU A O 1
ATOM 800 N N . LYS A 1 101 ? 6.582 -2.804 8.420 1.00 95.19 101 LYS A N 1
ATOM 801 C CA . LYS A 1 101 ? 6.232 -2.284 9.747 1.00 95.19 101 LYS A CA 1
ATOM 802 C C . LYS A 1 101 ? 4.872 -2.821 10.193 1.00 95.19 101 LYS A C 1
ATOM 804 O O . LYS A 1 101 ? 3.839 -2.443 9.641 1.00 95.19 101 LYS A O 1
ATOM 809 N N . VAL A 1 102 ? 4.855 -3.644 11.241 1.00 93.44 102 VAL A N 1
ATOM 810 C CA . VAL A 1 102 ? 3.628 -4.203 11.836 1.00 93.44 102 VAL A CA 1
ATOM 811 C C . VAL A 1 102 ? 3.529 -3.827 13.311 1.00 93.44 102 VAL A C 1
ATOM 813 O O . VAL A 1 102 ? 4.481 -3.987 14.072 1.00 93.44 102 VAL A O 1
ATOM 816 N N . ASP A 1 103 ? 2.354 -3.371 13.743 1.00 94.62 103 ASP A N 1
ATOM 817 C CA . ASP A 1 103 ? 2.046 -3.221 15.163 1.00 94.62 103 ASP A CA 1
ATOM 818 C C . ASP A 1 103 ? 1.552 -4.548 15.758 1.00 94.62 103 ASP A C 1
ATOM 820 O O . ASP A 1 103 ? 0.365 -4.891 15.712 1.00 94.62 103 ASP A O 1
ATOM 824 N N . TYR A 1 104 ? 2.484 -5.309 16.333 1.00 89.75 104 TYR A N 1
ATOM 825 C CA . TYR A 1 104 ? 2.196 -6.582 16.998 1.00 89.75 104 TYR A CA 1
ATOM 826 C C . TYR A 1 104 ? 1.425 -6.434 18.320 1.00 89.75 104 TYR A C 1
ATOM 828 O O . TYR A 1 104 ? 0.916 -7.433 18.827 1.00 89.75 104 TYR A O 1
ATOM 836 N N . SER A 1 105 ? 1.302 -5.217 18.866 1.00 90.81 105 SER A N 1
ATOM 837 C CA . SER A 1 105 ? 0.504 -4.953 20.073 1.00 90.81 105 SER A CA 1
ATOM 838 C C . SER A 1 105 ? -0.991 -4.779 19.779 1.00 90.81 105 SER A C 1
ATOM 840 O O . SER A 1 105 ? -1.818 -4.827 20.690 1.00 90.81 105 SER A O 1
ATOM 842 N N . SER A 1 106 ? -1.350 -4.609 18.503 1.00 87.44 106 SER A N 1
ATOM 843 C CA . SER A 1 106 ? -2.727 -4.386 18.077 1.00 87.44 106 SER A CA 1
ATOM 844 C C . SER A 1 106 ? -3.626 -5.598 18.370 1.00 87.44 106 SER A C 1
ATOM 846 O O . SER A 1 106 ? -3.251 -6.739 18.074 1.00 87.44 106 SER A O 1
ATOM 848 N N . PRO A 1 107 ? -4.854 -5.389 18.887 1.00 82.94 107 PRO A N 1
ATOM 849 C CA . PRO A 1 107 ? -5.814 -6.470 19.105 1.00 82.94 107 PRO A CA 1
ATOM 850 C C . PRO A 1 107 ? -6.415 -7.008 17.795 1.00 82.94 107 PRO A C 1
ATOM 852 O O . PRO A 1 107 ? -7.170 -7.979 17.824 1.00 82.94 107 PRO A O 1
ATOM 855 N N . ILE A 1 108 ? -6.118 -6.381 16.652 1.00 77.69 108 ILE A N 1
ATOM 856 C CA . ILE A 1 108 ? -6.605 -6.788 15.334 1.00 77.69 108 ILE A CA 1
ATOM 857 C C . ILE A 1 108 ? -5.903 -8.090 14.912 1.00 77.69 108 ILE A C 1
ATOM 859 O O . ILE A 1 108 ? -4.687 -8.123 14.705 1.00 77.69 108 ILE A O 1
ATOM 863 N N . LYS A 1 109 ? -6.680 -9.166 14.755 1.00 74.94 109 LYS A N 1
ATOM 864 C CA . LYS A 1 109 ? -6.222 -10.504 14.345 1.00 74.94 109 LYS A CA 1
ATOM 865 C C . LYS A 1 109 ? -7.079 -11.029 13.189 1.00 74.94 109 LYS A C 1
ATOM 867 O O . LYS A 1 109 ? -8.148 -10.494 12.934 1.00 74.94 109 LYS A O 1
ATOM 872 N N . GLY A 1 110 ? -6.594 -12.066 12.504 1.00 81.44 110 GLY A N 1
ATOM 873 C CA . GLY A 1 110 ? -7.327 -12.714 11.410 1.00 81.44 110 GLY A CA 1
ATOM 874 C C . GLY A 1 110 ? -7.345 -11.920 10.100 1.00 81.44 110 GLY A C 1
ATOM 875 O O . GLY A 1 110 ? -6.525 -11.008 9.908 1.00 81.44 110 GLY A O 1
ATOM 876 N N . LEU A 1 111 ? -8.261 -12.330 9.216 1.00 83.06 111 LEU A N 1
ATOM 877 C CA . LEU A 1 111 ? -8.548 -11.773 7.885 1.00 83.06 111 LEU A CA 1
ATOM 878 C C . LEU A 1 111 ? -10.020 -11.320 7.783 1.00 83.06 111 LEU A C 1
ATOM 880 O O . LEU A 1 111 ? -10.607 -11.358 6.707 1.00 83.06 111 LEU A O 1
ATOM 884 N N . ASP A 1 112 ? -10.619 -10.901 8.902 1.00 89.38 112 ASP A N 1
ATOM 885 C CA . ASP A 1 112 ? -12.014 -10.438 8.974 1.00 89.38 112 ASP A CA 1
ATOM 886 C C . ASP A 1 112 ? -12.151 -9.024 8.383 1.00 89.38 112 ASP A C 1
ATOM 888 O O . ASP A 1 112 ? -12.483 -8.065 9.082 1.00 89.38 112 ASP A O 1
ATOM 892 N N . PHE A 1 113 ? -11.793 -8.872 7.109 1.00 95.69 113 PHE A N 1
ATOM 893 C CA . PHE A 1 113 ? -11.790 -7.592 6.418 1.00 95.69 113 PHE A CA 1
ATOM 894 C C . PHE A 1 113 ? -13.199 -7.005 6.355 1.00 95.69 113 PHE A C 1
ATOM 896 O O . PHE A 1 113 ? -14.147 -7.671 5.955 1.00 95.69 113 PHE A O 1
ATOM 903 N N . GLU A 1 114 ? -13.326 -5.727 6.697 1.00 97.19 114 GLU A N 1
ATOM 904 C CA . GLU A 1 114 ? -14.561 -4.949 6.534 1.00 97.19 114 GLU A CA 1
ATOM 905 C C . GLU A 1 114 ? -14.700 -4.412 5.101 1.00 97.19 114 GLU A C 1
ATOM 907 O O . GLU A 1 114 ? -15.764 -3.951 4.698 1.00 97.19 114 GLU A O 1
ATOM 912 N N . GLY A 1 115 ? -13.609 -4.434 4.336 1.00 98.25 115 GLY A N 1
ATOM 913 C CA . GLY A 1 115 ? -13.531 -3.829 3.019 1.00 98.25 115 GLY A CA 1
ATOM 914 C C . GLY A 1 115 ? -12.094 -3.560 2.590 1.00 98.25 115 GLY A C 1
ATOM 915 O O . GLY A 1 115 ? -11.131 -3.950 3.263 1.00 98.25 115 GLY A O 1
ATOM 916 N N . TYR A 1 116 ? -11.945 -2.842 1.482 1.00 98.69 116 TYR A N 1
ATOM 917 C CA . TYR A 1 116 ? -10.648 -2.382 1.000 1.00 98.69 116 TYR A CA 1
ATOM 918 C C . TYR A 1 116 ? -10.713 -0.998 0.355 1.00 98.69 116 TYR A C 1
ATOM 920 O O . TYR A 1 116 ? -11.745 -0.546 -0.146 1.00 98.69 116 TYR A O 1
ATOM 928 N N . TYR A 1 117 ? -9.559 -0.337 0.353 1.00 98.62 117 TYR A N 1
ATOM 929 C CA . TYR A 1 117 ? -9.336 0.955 -0.278 1.00 98.62 117 TYR A CA 1
ATOM 930 C C . TYR A 1 117 ? -8.345 0.754 -1.416 1.00 98.62 117 TYR A C 1
ATOM 932 O O . TYR A 1 117 ? -7.191 0.394 -1.189 1.00 98.62 117 TYR A O 1
ATOM 940 N N . GLU A 1 118 ? -8.803 0.972 -2.641 1.00 98.56 118 GLU A N 1
ATOM 941 C CA . GLU A 1 118 ? -7.973 0.899 -3.837 1.00 98.56 118 GLU A CA 1
ATOM 942 C C . GLU A 1 118 ? -7.391 2.273 -4.140 1.00 98.56 118 GLU A C 1
ATOM 944 O O . GLU A 1 118 ? -8.129 3.250 -4.293 1.00 98.56 118 GLU A O 1
ATOM 949 N N . TYR A 1 119 ? -6.077 2.337 -4.305 1.00 98.12 119 TYR A N 1
ATOM 950 C CA . TYR A 1 119 ? -5.381 3.528 -4.760 1.00 98.12 119 TYR A CA 1
ATOM 951 C C . TYR A 1 119 ? -4.705 3.280 -6.104 1.00 98.12 119 TYR A C 1
ATOM 953 O O . TYR A 1 119 ? -4.138 2.218 -6.369 1.00 98.12 119 TYR A O 1
ATOM 961 N N . ARG A 1 120 ? -4.756 4.308 -6.952 1.00 96.06 120 ARG A N 1
ATOM 962 C CA . ARG A 1 120 ? -4.072 4.373 -8.243 1.00 96.06 120 ARG A CA 1
ATOM 963 C C . ARG A 1 120 ? -3.332 5.696 -8.316 1.00 96.06 120 ARG A C 1
ATOM 965 O O . ARG A 1 120 ? -3.889 6.733 -7.964 1.00 96.06 120 ARG A O 1
ATOM 972 N N . GLY A 1 121 ? -2.100 5.682 -8.804 1.00 93.69 121 GLY A N 1
ATOM 973 C CA . GLY A 1 121 ? -1.321 6.903 -8.956 1.00 93.69 121 GLY A CA 1
ATOM 974 C C . GLY A 1 121 ? -0.105 6.686 -9.835 1.00 93.69 121 GLY A C 1
ATOM 975 O O . GLY A 1 121 ? 0.391 5.571 -9.961 1.00 93.69 121 GLY A O 1
ATOM 976 N N . LYS A 1 122 ? 0.391 7.773 -10.435 1.00 93.69 122 LYS A N 1
ATOM 977 C CA . LYS A 1 122 ? 1.557 7.717 -11.330 1.00 93.69 122 LYS A CA 1
ATOM 978 C C . LYS A 1 122 ? 2.792 7.128 -10.642 1.00 93.69 122 LYS A C 1
ATOM 980 O O . LYS A 1 122 ? 3.562 6.452 -11.303 1.00 93.69 122 LYS A O 1
ATOM 985 N N . GLY A 1 123 ? 2.947 7.342 -9.332 1.00 95.88 123 GLY A N 1
ATOM 986 C CA . GLY A 1 123 ? 4.054 6.812 -8.527 1.00 95.88 123 GLY A CA 1
ATOM 987 C C . GLY A 1 123 ? 4.048 5.292 -8.311 1.00 95.88 123 GLY A C 1
ATOM 988 O O . GLY A 1 123 ? 5.048 4.758 -7.844 1.00 95.88 123 GLY A O 1
ATOM 989 N N . LEU A 1 124 ? 2.972 4.591 -8.686 1.00 97.06 124 LEU A N 1
ATOM 990 C CA . LEU A 1 124 ? 2.879 3.125 -8.638 1.00 97.06 124 LEU A CA 1
ATOM 991 C C . LEU A 1 124 ? 3.295 2.451 -9.955 1.00 97.06 124 LEU A C 1
ATOM 993 O O . LEU A 1 124 ? 3.067 1.261 -10.126 1.00 97.06 124 LEU A O 1
ATOM 997 N N . ALA A 1 125 ? 3.875 3.197 -10.900 1.00 96.31 125 ALA A N 1
ATOM 998 C CA . ALA A 1 125 ? 4.436 2.662 -12.144 1.00 96.31 125 ALA A CA 1
ATOM 999 C C . ALA A 1 125 ? 3.469 1.804 -12.997 1.00 96.31 125 ALA A C 1
ATOM 1001 O O . ALA A 1 125 ? 3.903 0.896 -13.698 1.00 96.31 125 ALA A O 1
ATOM 1002 N N . GLY A 1 126 ? 2.164 2.100 -12.955 1.00 95.25 126 GLY A N 1
ATOM 1003 C CA . GLY A 1 126 ? 1.119 1.347 -13.673 1.00 95.25 126 GLY A CA 1
ATOM 1004 C C . GLY A 1 126 ? 0.288 0.417 -12.789 1.00 95.25 126 GLY A C 1
ATOM 1005 O O . GLY A 1 126 ? -0.838 0.069 -13.148 1.00 95.25 126 GLY A O 1
ATOM 1006 N N . MET A 1 127 ? 0.790 0.107 -11.597 1.00 97.31 127 MET A N 1
ATOM 1007 C CA . MET A 1 127 ? 0.147 -0.794 -10.649 1.00 97.31 127 MET A CA 1
ATOM 1008 C C . MET A 1 127 ? -0.898 -0.086 -9.784 1.00 97.31 127 MET A C 1
ATOM 1010 O O . MET A 1 127 ? -1.050 1.143 -9.770 1.00 97.31 127 MET A O 1
ATOM 1014 N N . ARG A 1 128 ? -1.613 -0.899 -9.013 1.00 97.69 128 ARG A N 1
ATOM 1015 C CA . ARG A 1 128 ? -2.572 -0.480 -7.990 1.00 97.69 128 ARG A CA 1
ATOM 1016 C C . ARG A 1 128 ? -2.111 -0.997 -6.639 1.00 97.69 128 ARG A C 1
ATOM 1018 O O . ARG A 1 128 ? -1.399 -1.993 -6.576 1.00 97.69 128 ARG A O 1
ATOM 1025 N N . VAL A 1 129 ? -2.549 -0.346 -5.568 1.00 98.44 129 VAL A N 1
ATOM 1026 C CA . VAL A 1 129 ? -2.408 -0.879 -4.209 1.00 98.44 129 VAL A CA 1
ATOM 1027 C C . VAL A 1 129 ? -3.776 -0.982 -3.554 1.00 98.44 129 VAL A C 1
ATOM 1029 O O . VAL A 1 129 ? -4.609 -0.078 -3.678 1.00 98.44 129 VAL A O 1
ATOM 1032 N N . TYR A 1 130 ? -3.993 -2.0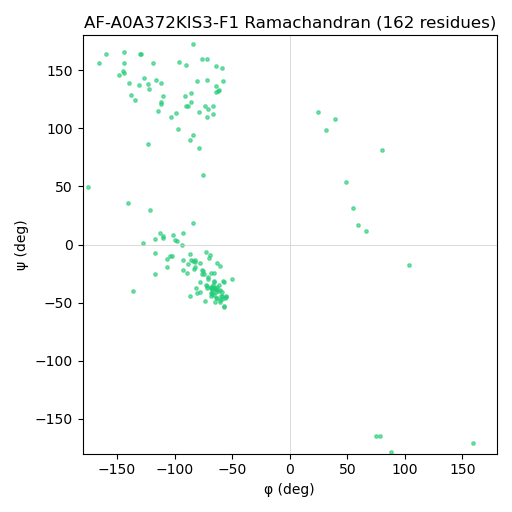86 -2.852 1.00 98.62 130 TYR A N 1
ATOM 1033 C CA . TYR A 1 130 ? -5.189 -2.354 -2.070 1.00 98.62 130 TYR A CA 1
ATOM 1034 C C . TYR A 1 130 ? -4.831 -2.347 -0.590 1.00 98.62 130 TYR A C 1
ATOM 1036 O O . TYR A 1 130 ? -4.004 -3.143 -0.158 1.00 98.62 130 TYR A O 1
ATOM 1044 N N . PHE A 1 131 ? -5.459 -1.470 0.192 1.00 98.44 131 PHE A N 1
ATOM 1045 C CA . PHE A 1 131 ? -5.368 -1.481 1.653 1.00 98.44 131 PHE A CA 1
ATOM 1046 C C . PHE A 1 131 ? -6.606 -2.166 2.225 1.00 98.44 131 PHE A C 1
ATOM 1048 O O . PHE A 1 131 ? -7.710 -1.635 2.111 1.00 98.44 131 PHE A O 1
ATOM 1055 N N . PHE A 1 132 ? -6.429 -3.326 2.847 1.00 98.25 132 PHE A N 1
ATOM 1056 C CA . PHE A 1 132 ? -7.511 -4.094 3.460 1.00 98.25 132 PHE A CA 1
ATOM 1057 C C . PHE A 1 132 ? -7.761 -3.600 4.882 1.00 98.25 132 PHE A C 1
ATOM 1059 O O . PHE A 1 132 ? -6.814 -3.444 5.660 1.00 98.25 132 PHE A O 1
ATOM 1066 N N . ILE A 1 133 ? -9.019 -3.327 5.223 1.00 98.12 133 ILE A N 1
ATOM 1067 C CA . ILE A 1 133 ? -9.383 -2.561 6.421 1.00 98.12 133 ILE A CA 1
ATOM 1068 C C . ILE A 1 133 ? -10.082 -3.440 7.457 1.00 98.12 133 ILE A C 1
ATOM 1070 O O . ILE A 1 133 ? -10.926 -4.263 7.115 1.00 98.12 133 ILE A O 1
ATOM 1074 N N . ILE A 1 134 ? -9.735 -3.237 8.730 1.00 96.56 134 ILE A N 1
ATOM 1075 C CA . ILE A 1 134 ? -1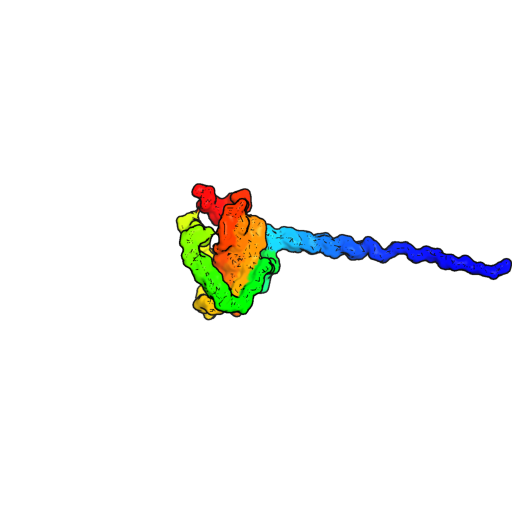0.459 -3.741 9.904 1.00 96.56 134 ILE A CA 1
ATOM 1076 C C . ILE A 1 134 ? -10.507 -2.620 10.942 1.00 96.56 134 ILE A C 1
ATOM 1078 O O . ILE A 1 134 ? -9.457 -2.077 11.293 1.00 96.56 134 ILE A O 1
ATOM 1082 N N . LYS A 1 135 ? -11.690 -2.290 11.470 1.00 94.00 135 LYS A N 1
ATOM 1083 C CA . LYS A 1 135 ? -11.904 -1.260 12.497 1.00 94.00 135 LYS A CA 1
ATOM 1084 C C . LYS A 1 135 ? -11.210 0.060 12.153 1.00 94.00 135 LYS A C 1
ATOM 1086 O O . LYS A 1 135 ? -10.394 0.563 12.927 1.00 94.00 135 LYS A O 1
ATOM 1091 N N . ASP A 1 136 ? -11.491 0.582 10.959 1.00 95.88 136 ASP A N 1
ATOM 1092 C CA . ASP A 1 136 ? -10.913 1.833 10.431 1.00 95.88 136 ASP A CA 1
ATOM 1093 C C . ASP A 1 136 ? -9.373 1.830 10.313 1.00 95.88 136 ASP A C 1
ATOM 1095 O O . ASP A 1 136 ? -8.738 2.875 10.184 1.00 95.88 136 ASP A O 1
ATOM 1099 N N . THR A 1 137 ? -8.742 0.654 10.350 1.00 96.81 137 THR A N 1
ATOM 1100 C CA . THR A 1 137 ? -7.284 0.496 10.356 1.00 96.81 137 TH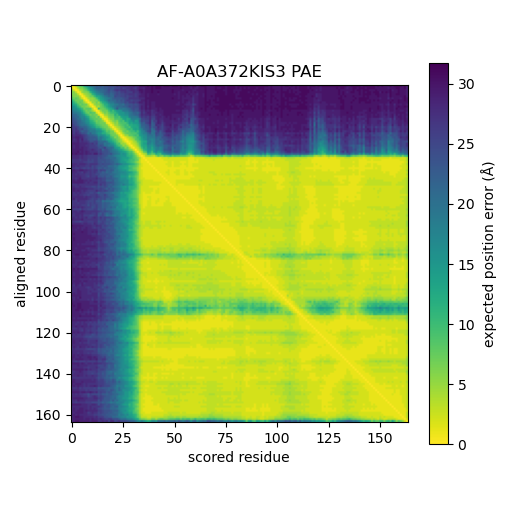R A CA 1
ATOM 1101 C C . THR A 1 137 ? -6.829 -0.443 9.246 1.00 96.81 137 THR A C 1
ATOM 1103 O O . THR A 1 137 ? -7.471 -1.451 8.962 1.00 96.81 137 THR A O 1
ATOM 1106 N N . VAL A 1 138 ? -5.685 -0.145 8.629 1.00 97.25 138 VAL A N 1
ATOM 1107 C CA . VAL A 1 138 ? -5.052 -1.003 7.622 1.00 97.25 138 VAL A CA 1
ATOM 1108 C C . VAL A 1 138 ? -4.591 -2.297 8.272 1.00 97.25 138 VAL A C 1
ATOM 1110 O O . VAL A 1 138 ? -3.655 -2.294 9.067 1.00 97.25 138 VAL A O 1
ATOM 1113 N N . ARG A 1 139 ? -5.209 -3.419 7.916 1.00 95.94 139 ARG A N 1
ATOM 1114 C CA . ARG A 1 139 ? -4.805 -4.754 8.363 1.00 95.94 139 ARG A CA 1
ATOM 1115 C C . ARG A 1 139 ? -3.628 -5.301 7.556 1.00 95.94 139 ARG A C 1
ATOM 1117 O O . ARG A 1 139 ? -2.741 -5.924 8.147 1.00 95.94 139 ARG A O 1
ATOM 1124 N N . SER A 1 140 ? -3.659 -5.100 6.246 1.00 94.88 140 SER A N 1
ATOM 1125 C CA . SER A 1 140 ? -2.663 -5.538 5.262 1.00 94.88 140 SER A CA 1
ATOM 1126 C C . SER A 1 140 ? -2.797 -4.697 3.997 1.00 94.88 140 SER A C 1
ATOM 1128 O O . SER A 1 140 ? -3.820 -4.037 3.794 1.00 94.88 140 SER A O 1
ATOM 1130 N N . TYR A 1 141 ? -1.781 -4.728 3.142 1.00 96.75 141 TYR A N 1
ATOM 1131 C CA . TYR A 1 141 ? -1.841 -4.120 1.823 1.00 96.75 141 TYR A CA 1
ATOM 1132 C C . TYR A 1 141 ? -1.060 -4.941 0.806 1.00 96.75 141 TYR A C 1
ATOM 1134 O O . TYR A 1 141 ? -0.086 -5.588 1.174 1.00 96.75 141 TYR A O 1
ATOM 1142 N N . TRP A 1 142 ? -1.505 -4.902 -0.448 1.00 97.25 142 TRP A N 1
ATOM 1143 C CA . TRP A 1 142 ? -0.907 -5.656 -1.549 1.00 97.25 142 TRP A CA 1
ATOM 1144 C C . TRP A 1 142 ? -0.960 -4.852 -2.846 1.00 97.25 142 TRP A C 1
ATOM 1146 O O . TRP A 1 142 ? -1.900 -4.076 -3.062 1.00 97.25 142 TRP A O 1
ATOM 1156 N N . PHE A 1 143 ? 0.043 -5.037 -3.700 1.00 97.69 143 PHE A N 1
ATOM 1157 C CA . PHE A 1 143 ? 0.081 -4.445 -5.033 1.00 97.69 143 PHE A CA 1
ATOM 1158 C C . PHE A 1 143 ? -0.565 -5.378 -6.054 1.00 97.69 143 PHE A C 1
ATOM 1160 O O . PHE A 1 143 ? -0.624 -6.587 -5.857 1.00 97.69 143 PHE A O 1
ATOM 1167 N N . TYR A 1 144 ? -1.076 -4.820 -7.145 1.00 97.38 144 TYR A N 1
ATOM 1168 C CA . TYR A 1 144 ? -1.691 -5.606 -8.210 1.00 97.38 144 TYR A CA 1
ATOM 1169 C C . TYR A 1 144 ? -1.497 -4.960 -9.577 1.00 97.38 144 TYR A C 1
ATOM 1171 O O . TYR A 1 144 ? -1.565 -3.729 -9.711 1.00 97.38 144 TYR A O 1
ATOM 1179 N N . GLY A 1 145 ? -1.355 -5.814 -10.587 1.00 95.12 145 GLY A N 1
ATOM 1180 C CA . GLY A 1 145 ? -1.058 -5.446 -11.964 1.00 95.12 145 GLY A CA 1
ATOM 1181 C C . GLY A 1 145 ? 0.439 -5.345 -12.244 1.00 95.12 145 GLY A C 1
ATOM 1182 O O . GLY A 1 145 ? 1.271 -5.559 -11.364 1.00 95.12 145 GLY A O 1
ATOM 1183 N N . ASP A 1 146 ? 0.750 -4.984 -13.486 1.00 95.06 146 ASP A N 1
ATOM 1184 C CA . ASP A 1 146 ? 2.113 -4.984 -14.013 1.00 95.06 146 ASP A CA 1
ATOM 1185 C C . ASP A 1 146 ? 2.781 -3.607 -13.927 1.00 95.06 146 ASP A C 1
ATOM 1187 O O . ASP A 1 146 ? 2.125 -2.557 -13.927 1.00 95.06 146 ASP A O 1
ATOM 1191 N N . ILE A 1 147 ? 4.116 -3.606 -13.932 1.00 96.50 147 ILE A N 1
ATOM 1192 C CA . ILE A 1 147 ? 4.902 -2.392 -14.152 1.00 96.50 147 ILE A CA 1
ATOM 1193 C C . ILE A 1 147 ? 4.779 -2.006 -15.629 1.00 96.50 147 ILE A C 1
ATOM 1195 O O . ILE A 1 147 ? 5.345 -2.653 -16.504 1.00 96.50 147 ILE A O 1
ATOM 1199 N N . THR A 1 148 ? 4.067 -0.916 -15.910 1.00 97.12 148 THR A N 1
ATOM 1200 C CA . THR A 1 148 ? 3.917 -0.374 -17.272 1.00 97.12 148 THR A CA 1
ATOM 1201 C C . THR A 1 148 ? 4.725 0.904 -17.499 1.00 97.12 148 THR A C 1
ATOM 1203 O O . THR A 1 148 ? 4.837 1.364 -18.632 1.00 97.12 148 THR A O 1
ATOM 1206 N N . ASP A 1 149 ? 5.255 1.519 -16.436 1.00 97.00 149 ASP A N 1
ATOM 1207 C CA . ASP A 1 149 ? 6.106 2.714 -16.505 1.00 97.00 149 ASP A CA 1
ATOM 1208 C C . ASP A 1 149 ? 7.460 2.458 -15.829 1.00 97.00 149 ASP A C 1
ATOM 1210 O O . ASP A 1 149 ? 7.680 2.761 -14.651 1.00 97.00 149 ASP A O 1
ATOM 1214 N N . GLU A 1 150 ? 8.400 1.915 -16.604 1.00 96.25 150 GLU A N 1
ATOM 1215 C CA . GLU A 1 150 ? 9.768 1.668 -16.142 1.00 96.25 150 GLU A CA 1
ATOM 1216 C C . GLU A 1 150 ? 10.481 2.936 -15.653 1.00 96.25 150 GLU A C 1
ATOM 1218 O O . GLU A 1 150 ? 11.334 2.863 -14.769 1.00 96.25 150 GLU A O 1
ATOM 1223 N N . SER A 1 151 ? 10.168 4.111 -16.216 1.00 96.12 151 SER A N 1
ATOM 1224 C CA . SER A 1 151 ? 10.833 5.362 -15.828 1.00 96.12 151 SER A CA 1
ATOM 1225 C C . SER A 1 151 ? 10.489 5.753 -14.394 1.00 96.12 151 SER A C 1
ATOM 1227 O O . SER A 1 151 ? 11.328 6.311 -13.679 1.00 96.12 151 SER A O 1
ATOM 1229 N N . VAL A 1 152 ? 9.258 5.469 -13.967 1.00 96.12 152 VAL A N 1
ATOM 1230 C CA . VAL A 1 152 ? 8.838 5.622 -12.573 1.00 96.12 152 VAL A CA 1
ATOM 1231 C C . VAL A 1 152 ? 9.432 4.515 -11.711 1.00 96.12 152 VAL A C 1
ATOM 1233 O O . VAL A 1 152 ? 10.022 4.821 -10.676 1.00 96.12 152 VAL A O 1
ATOM 1236 N N . ALA A 1 153 ? 9.329 3.255 -12.133 1.00 96.81 153 ALA A N 1
ATOM 1237 C CA . ALA A 1 153 ? 9.805 2.124 -11.340 1.00 96.81 153 ALA A CA 1
ATOM 1238 C C . ALA A 1 153 ? 11.318 2.195 -11.048 1.00 96.81 153 ALA A C 1
ATOM 1240 O O . ALA A 1 153 ? 11.723 2.005 -9.905 1.00 96.81 153 ALA A O 1
ATOM 1241 N N . LYS A 1 154 ? 12.143 2.629 -12.013 1.00 96.56 154 LYS A N 1
ATOM 1242 C CA . LYS A 1 154 ? 13.593 2.861 -11.828 1.00 96.56 154 LYS A CA 1
ATOM 1243 C C . LYS A 1 154 ? 13.928 3.913 -10.757 1.00 96.56 154 LYS A C 1
ATOM 1245 O O . LYS A 1 154 ? 15.061 3.961 -10.278 1.00 96.56 154 LYS A O 1
ATOM 1250 N N . LYS A 1 155 ? 12.973 4.769 -10.371 1.00 95.69 155 LYS A N 1
ATOM 1251 C CA . LYS A 1 155 ? 13.146 5.783 -9.312 1.00 95.69 155 LYS A CA 1
ATOM 1252 C C . LYS A 1 155 ? 12.719 5.284 -7.930 1.00 95.69 155 LYS A C 1
ATOM 1254 O O . LYS A 1 155 ? 13.182 5.842 -6.936 1.00 95.69 155 LYS A O 1
ATOM 1259 N N . ASP A 1 156 ? 11.865 4.267 -7.847 1.00 96.75 156 ASP A N 1
ATOM 1260 C CA . ASP A 1 156 ? 11.422 3.687 -6.575 1.00 96.75 156 ASP A CA 1
ATOM 1261 C C . ASP A 1 156 ? 12.489 2.717 -6.026 1.00 96.75 156 ASP A C 1
ATOM 1263 O O . ASP A 1 156 ? 13.151 2.013 -6.790 1.00 96.75 156 ASP A O 1
ATOM 1267 N N . LYS A 1 157 ? 12.714 2.706 -4.702 1.00 95.31 157 LYS A N 1
ATOM 1268 C CA . LYS A 1 157 ? 13.768 1.897 -4.062 1.00 95.31 157 LYS A CA 1
ATOM 1269 C C . LYS A 1 157 ? 13.586 0.413 -4.333 1.00 95.31 157 LYS A C 1
ATOM 1271 O O . LYS A 1 157 ? 14.578 -0.262 -4.591 1.00 95.31 157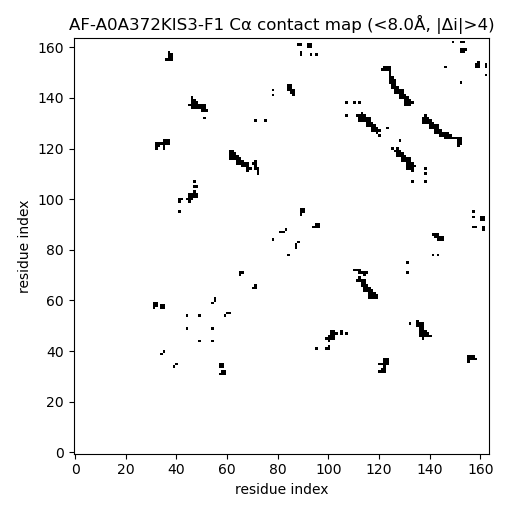 LYS A O 1
ATOM 1276 N N . TYR A 1 158 ? 12.361 -0.081 -4.227 1.00 96.38 158 TYR A N 1
ATOM 1277 C CA . TYR A 1 158 ? 12.080 -1.507 -4.325 1.00 96.38 158 TYR A CA 1
ATOM 1278 C C . TYR A 1 158 ? 11.890 -1.923 -5.775 1.00 96.38 158 TYR A C 1
ATOM 1280 O O . TYR A 1 158 ? 12.514 -2.879 -6.219 1.00 96.38 158 TYR A O 1
ATOM 1288 N N . LEU A 1 159 ? 11.136 -1.141 -6.553 1.00 96.75 159 LEU A N 1
ATOM 1289 C CA . LEU A 1 159 ? 10.862 -1.506 -7.943 1.00 96.75 159 LEU A CA 1
ATOM 1290 C C . LEU A 1 159 ? 12.104 -1.492 -8.835 1.00 96.75 159 LEU A C 1
ATOM 1292 O O . LEU A 1 159 ? 12.194 -2.297 -9.752 1.00 96.75 159 LEU A O 1
ATOM 1296 N N . ARG A 1 160 ? 13.095 -0.632 -8.576 1.00 96.19 160 ARG A N 1
ATOM 1297 C CA . ARG A 1 160 ? 14.330 -0.659 -9.376 1.00 96.19 160 ARG A CA 1
ATOM 1298 C C . ARG A 1 160 ? 15.148 -1.940 -9.195 1.00 96.19 160 ARG A C 1
ATOM 1300 O O . ARG A 1 160 ? 15.925 -2.248 -10.079 1.00 96.19 160 ARG A O 1
ATOM 1307 N N . GLN A 1 161 ? 15.009 -2.636 -8.063 1.00 94.62 161 GLN A N 1
ATOM 1308 C CA . GLN A 1 161 ? 15.781 -3.851 -7.764 1.00 94.62 161 GLN A CA 1
ATOM 1309 C C . GLN A 1 161 ? 15.246 -5.081 -8.503 1.00 94.62 161 GLN A C 1
ATOM 1311 O O . GLN A 1 161 ? 15.932 -6.088 -8.578 1.00 94.62 161 GLN A O 1
ATOM 1316 N N . ILE A 1 162 ? 14.026 -4.996 -9.035 1.00 92.81 162 ILE A N 1
ATOM 1317 C CA . ILE A 1 162 ? 13.338 -6.108 -9.702 1.00 92.81 162 ILE A CA 1
ATOM 1318 C C . ILE A 1 162 ? 13.201 -5.904 -11.217 1.00 92.81 162 ILE A C 1
ATOM 1320 O O . ILE A 1 162 ? 12.504 -6.657 -11.887 1.00 92.81 162 ILE A O 1
ATOM 1324 N N . LEU A 1 163 ? 13.806 -4.835 -11.740 1.00 88.50 163 LEU A N 1
ATOM 1325 C CA . LEU A 1 163 ? 13.844 -4.508 -13.167 1.00 88.50 163 LEU A CA 1
ATOM 1326 C C . LEU A 1 163 ? 15.169 -4.915 -13.836 1.00 88.50 163 LEU A C 1
ATOM 1328 O O . 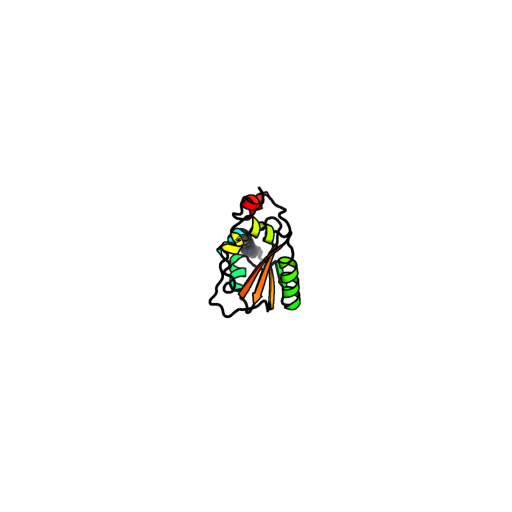LEU A 1 163 ? 15.358 -4.583 -15.008 1.00 88.50 163 LEU A O 1
ATOM 1332 N N . ASP A 1 164 ? 16.069 -5.561 -13.089 1.00 59.28 164 ASP A N 1
ATOM 1333 C CA . ASP A 1 164 ? 17.389 -6.007 -13.555 1.00 59.28 164 ASP A CA 1
ATOM 1334 C C . ASP A 1 164 ? 17.320 -7.336 -14.328 1.00 59.28 164 ASP A C 1
ATOM 1336 O O . ASP A 1 164 ? 16.659 -8.286 -13.846 1.00 59.28 164 ASP A O 1
#

Mean predicted aligned error: 10.41 Å

Solvent-accessible surface area (backbone atoms only — not comparable to full-atom values): 9509 Å² total; per-residue (Å²): 135,89,85,80,86,83,80,85,82,90,78,90,89,79,83,71,75,72,68,67,62,64,62,61,54,54,57,56,56,60,64,26,44,74,51,41,26,69,47,47,46,54,75,69,48,31,29,47,62,35,32,52,70,54,49,34,73,60,42,36,78,59,77,42,80,45,73,48,34,64,62,31,44,52,53,50,52,53,57,74,69,37,80,85,34,59,56,44,52,39,52,79,60,44,64,59,71,84,66,51,42,65,45,83,85,42,89,78,70,88,77,77,30,50,10,32,38,32,38,70,41,74,45,38,11,66,21,34,39,37,37,32,25,41,93,64,16,28,58,46,70,50,63,46,69,56,82,75,34,63,80,47,26,63,70,34,76,61,50,38,60,68,71,117

pLDDT: mean 84.49, std 21.01, range [33.19, 98.69]

Foldseek 3Di:
DDDDDDDDDDDDDPPPVVVPVVVVVVVVVVQQFPQPALQSCQVPAAALPQFLVNVCVRHNAFPDWFQDQVVLVVVVCVQVPPCVWPVVLLVVQHCRVVSGHYDPVHPDDDSSFRTWGKHDHVLHQPKIKIFTDDPRGGNDMDIGDDRNHVVNLCVRPRSVRSVD

Radius of gyration: 23.96 Å; Cα contacts (8 Å, |Δi|>4): 246; chains: 1; bounding box: 54×92×37 Å